Protein AF-A0A7S1V6T4-F1 (afdb_monomer)

Sequence (161 aa):
MYGASMLFMPFYEDTKQRVTEHGWRLLYGHQTGFLDIPPPWSLLQQALSSSGIEDDVLVRMVFPLLVGAGVVLTGFWGFHVMYVATGRTTLEHKILLISLNEAAMHQLRTGRRETFLTPKNPFHQGFIGNFRQILGPSLLFVVLPWPVDPLPPFIPDDKKK

Mean predicted aligned error: 10.43 Å

Foldseek 3Di:
DVVLVVLVVLLVVVLVVCCVVPNDDQADDCRPGSLSAHDVVVVVVCVVVPVDDPVSNVSSVVNVVVVVVVVVVVVVVVVVLVCLQQQHDPVRVVVLVVVVVVLVVVCVVPVDDDPDDRPRDLRPPHRVVSCCQPQPPDVVCVVDVDDDDGDPRDDRPVPPD

Secondary structure (DSSP, 8-state):
-HHHHHHHHHHHHHHHHHHHHH-S-SS-TTSSGGG-PPPHHHHHHHHHTTS---HHHHHHHHHHHHHHHHHHHHHHHHHHHHHHHHT--HHHHHHHHHHHHHHHHHHHHH-------PPP-TT---HHHHHHHHH-S-THHHHS----PPPPPP--GGG--

pLDDT: mean 81.41, std 8.69, range [43.59, 94.06]

Solvent-accessible surface area (backbone atoms only — not comparable to full-atom values): 9589 Å² total; per-residue (Å²): 98,70,72,35,63,68,43,42,59,64,48,49,51,54,51,51,50,47,38,71,75,71,43,93,61,78,56,47,95,57,64,50,24,92,51,44,51,73,62,71,68,59,54,51,48,34,56,72,67,73,73,54,73,59,67,70,59,50,44,49,55,50,37,60,52,43,46,52,52,38,51,53,51,50,51,55,49,52,54,49,54,51,27,38,45,56,38,44,53,75,65,59,51,50,52,49,52,50,55,52,50,53,51,52,52,49,29,71,73,68,74,47,88,72,85,77,76,75,80,76,65,68,64,48,62,49,52,70,48,26,44,36,64,74,45,42,97,44,76,64,53,67,78,40,94,62,95,67,84,77,66,80,80,87,73,42,76,92,68,77,119

Organism: NCBI:txid210454

Radius of gyration: 25.69 Å; Cα contacts (8 Å, |Δi|>4): 107; chains: 1; bounding box: 55×45×68 Å

Structure (mmCIF, N/CA/C/O backbone):
data_AF-A0A7S1V6T4-F1
#
_entry.id   AF-A0A7S1V6T4-F1
#
loop_
_atom_site.group_PDB
_atom_site.id
_atom_site.type_symbol
_atom_site.label_atom_id
_atom_site.label_alt_id
_atom_site.label_comp_id
_atom_site.label_asym_id
_atom_site.label_entity_id
_atom_site.label_seq_id
_atom_site.pdbx_PDB_ins_code
_atom_site.Cartn_x
_atom_site.Cartn_y
_atom_site.Cartn_z
_atom_site.occupancy
_atom_site.B_iso_or_equiv
_atom_site.auth_seq_id
_atom_site.auth_comp_id
_atom_site.auth_asym_id
_atom_site.auth_atom_id
_atom_site.pdbx_PDB_model_num
ATOM 1 N N . MET A 1 1 ? -9.525 -5.817 2.678 1.00 65.38 1 MET A N 1
ATOM 2 C CA . MET A 1 1 ? -10.540 -4.749 2.823 1.00 65.38 1 MET A CA 1
ATOM 3 C C . MET A 1 1 ? -11.901 -5.260 3.279 1.00 65.38 1 MET A C 1
ATOM 5 O O . MET A 1 1 ? -12.503 -4.572 4.082 1.00 65.38 1 MET A O 1
ATOM 9 N N . TYR A 1 2 ? -12.359 -6.451 2.863 1.00 76.00 2 TYR A N 1
ATOM 10 C CA . TYR A 1 2 ? -13.669 -7.002 3.260 1.00 76.00 2 TYR A CA 1
ATOM 11 C C . TYR A 1 2 ? -13.986 -6.895 4.768 1.00 76.00 2 TYR A C 1
ATOM 13 O O . TYR A 1 2 ? -15.044 -6.396 5.133 1.00 76.00 2 TYR A O 1
ATOM 21 N N . GLY A 1 3 ? -13.039 -7.251 5.646 1.00 74.75 3 GLY A N 1
ATOM 22 C CA . GLY A 1 3 ? -13.215 -7.102 7.099 1.00 74.75 3 GLY A CA 1
ATOM 23 C C . GLY A 1 3 ? -13.411 -5.653 7.570 1.00 74.75 3 GLY A C 1
ATOM 24 O O . GLY A 1 3 ? -14.272 -5.398 8.401 1.00 74.75 3 GLY A O 1
ATOM 25 N N . ALA A 1 4 ? -12.680 -4.689 6.999 1.00 79.69 4 ALA A N 1
ATOM 26 C CA . ALA A 1 4 ? -12.874 -3.270 7.309 1.00 79.69 4 ALA A CA 1
ATOM 27 C C . ALA A 1 4 ? -14.232 -2.766 6.793 1.00 79.69 4 ALA A C 1
ATOM 29 O O . ALA A 1 4 ? -14.908 -2.011 7.480 1.00 79.69 4 ALA A O 1
ATOM 30 N N . SER A 1 5 ? -14.662 -3.221 5.612 1.00 83.50 5 SER A N 1
ATOM 31 C CA . SER A 1 5 ? -15.970 -2.876 5.046 1.00 83.50 5 SER A CA 1
ATOM 32 C C . SER A 1 5 ? -17.131 -3.384 5.905 1.00 83.50 5 SER A C 1
ATOM 34 O O . SER A 1 5 ? -18.109 -2.664 6.068 1.00 83.50 5 SER A O 1
ATOM 36 N N . MET A 1 6 ? -17.016 -4.581 6.494 1.00 85.50 6 MET A N 1
ATOM 37 C CA . MET A 1 6 ? -18.034 -5.111 7.413 1.00 85.50 6 MET A CA 1
ATOM 38 C C . MET A 1 6 ? -18.112 -4.323 8.726 1.00 85.50 6 MET A C 1
ATOM 40 O O . MET A 1 6 ? -19.202 -4.099 9.239 1.00 85.50 6 MET A O 1
ATOM 44 N N . LEU A 1 7 ? -16.971 -3.871 9.251 1.00 86.50 7 LEU A N 1
ATOM 45 C CA . LEU A 1 7 ? -16.909 -3.124 10.512 1.00 86.50 7 LEU A CA 1
ATOM 46 C C . LEU A 1 7 ? -17.136 -1.612 10.348 1.00 86.50 7 LEU A C 1
ATOM 48 O O . LEU A 1 7 ? -17.199 -0.895 11.342 1.00 86.50 7 LEU A O 1
ATOM 52 N N . PHE A 1 8 ? -17.277 -1.117 9.115 1.00 87.56 8 PHE A N 1
ATOM 53 C CA . PHE A 1 8 ? -17.463 0.309 8.854 1.00 87.56 8 PHE A CA 1
ATOM 54 C C . PHE A 1 8 ? -18.772 0.845 9.437 1.00 87.56 8 PHE A C 1
ATOM 56 O O . PHE A 1 8 ? -18.751 1.869 10.110 1.00 87.56 8 PHE A O 1
ATOM 63 N N . MET A 1 9 ? -19.894 0.159 9.195 1.00 89.44 9 MET A N 1
ATOM 64 C CA . MET A 1 9 ? -21.200 0.588 9.708 1.00 89.44 9 MET A CA 1
ATOM 65 C C . MET A 1 9 ? -21.247 0.660 11.240 1.00 89.44 9 MET A C 1
ATOM 67 O O . MET A 1 9 ? -21.558 1.741 11.735 1.00 89.44 9 MET A O 1
ATOM 71 N N . PRO A 1 10 ? -20.878 -0.393 12.001 1.00 88.00 10 PRO A N 1
ATOM 72 C CA . PRO A 1 10 ? -20.902 -0.313 13.462 1.00 88.00 10 PRO A CA 1
ATOM 73 C C . PRO A 1 10 ? -19.941 0.756 14.001 1.00 88.00 10 PRO A C 1
ATOM 75 O O . PRO A 1 10 ? -20.299 1.506 14.901 1.00 88.00 10 PRO A O 1
ATOM 78 N N . PHE A 1 11 ? -18.755 0.917 13.400 1.00 87.38 11 PHE A N 1
ATOM 79 C CA . PHE A 1 11 ? -17.832 1.989 13.785 1.00 87.38 11 PHE A CA 1
ATOM 80 C C . PHE A 1 11 ? -18.397 3.394 13.499 1.00 87.38 11 PHE A C 1
ATOM 82 O O . PHE A 1 11 ? -18.218 4.325 14.289 1.00 87.38 11 PHE A O 1
ATOM 89 N N . TYR A 1 12 ? -19.069 3.569 12.359 1.00 87.62 12 TYR A N 1
ATOM 90 C CA . TYR A 1 12 ? -19.667 4.842 11.965 1.00 87.62 12 TYR A CA 1
ATOM 91 C C . TYR A 1 12 ? -20.848 5.219 12.861 1.00 87.62 12 TYR A C 1
ATOM 93 O O . TYR A 1 12 ? -20.948 6.376 13.269 1.00 87.62 12 TYR A O 1
ATOM 101 N N . GLU A 1 13 ? -21.722 4.264 13.178 1.00 89.19 13 GLU A N 1
ATOM 102 C CA . GLU A 1 13 ? -22.859 4.468 14.080 1.00 89.19 13 GLU A CA 1
ATOM 103 C C . GLU A 1 13 ? -22.393 4.850 15.484 1.00 89.19 13 GLU A C 1
ATOM 105 O O . GLU A 1 13 ? -22.847 5.865 16.016 1.00 89.19 13 GLU A O 1
ATOM 110 N N . ASP A 1 14 ? -21.408 4.130 16.019 1.00 85.56 14 ASP A N 1
ATOM 111 C CA . ASP A 1 14 ? -20.790 4.436 17.306 1.00 85.56 14 ASP A CA 1
ATOM 112 C C . ASP A 1 14 ? -20.162 5.843 17.333 1.00 85.56 14 ASP A C 1
ATOM 114 O O . ASP A 1 14 ? -20.404 6.657 18.231 1.00 85.56 14 ASP A O 1
ATOM 118 N N . THR A 1 15 ? -19.412 6.187 16.282 1.00 83.81 15 THR A N 1
ATOM 119 C CA . THR A 1 15 ? -18.833 7.528 16.140 1.00 83.81 15 THR A CA 1
ATOM 120 C C . THR A 1 15 ? -19.937 8.583 16.090 1.00 83.81 15 THR A C 1
ATOM 122 O O . THR A 1 15 ? -19.876 9.575 16.811 1.00 83.81 15 THR A O 1
ATOM 125 N N . LYS A 1 16 ? -20.975 8.379 15.271 1.00 87.38 16 LYS A N 1
ATOM 126 C CA . LYS A 1 16 ? -22.095 9.316 15.111 1.00 87.38 16 LYS A CA 1
ATOM 127 C C . LYS A 1 16 ? -22.834 9.550 16.429 1.00 87.38 16 LYS A C 1
ATOM 129 O O . LYS A 1 16 ? -23.178 10.699 16.728 1.00 87.38 16 LYS A O 1
ATOM 134 N N . GLN A 1 17 ? -23.071 8.498 17.209 1.00 86.12 17 GLN A N 1
ATOM 135 C CA . GLN A 1 17 ? -23.714 8.603 18.516 1.00 86.12 17 GLN A CA 1
ATOM 136 C C . GLN A 1 17 ? -22.894 9.498 19.452 1.00 86.12 17 GLN A C 1
ATOM 138 O O . GLN A 1 17 ? -23.422 10.463 19.999 1.00 86.12 17 GLN A O 1
ATOM 143 N N . ARG A 1 18 ? -21.577 9.295 19.515 1.00 79.12 18 ARG A N 1
ATOM 144 C CA . ARG A 1 18 ? -20.666 10.113 20.332 1.00 79.12 18 ARG A CA 1
ATOM 145 C C . ARG A 1 18 ? -20.621 11.578 19.927 1.00 79.12 18 ARG A C 1
ATOM 147 O O . ARG A 1 18 ? -20.620 12.455 20.790 1.00 79.12 18 ARG A O 1
ATOM 154 N N . VAL A 1 19 ? -20.618 11.862 18.623 1.00 85.38 19 VAL A N 1
ATOM 155 C CA . VAL A 1 19 ? -20.718 13.247 18.132 1.00 85.38 19 VAL A CA 1
ATOM 156 C C . VAL A 1 19 ? -22.026 13.885 18.576 1.00 85.38 19 VAL A C 1
ATOM 158 O O . VAL A 1 19 ? -22.047 15.060 18.934 1.00 85.38 19 VAL A O 1
ATOM 161 N N . THR A 1 20 ? -23.112 13.115 18.557 1.00 87.94 20 THR A N 1
ATOM 162 C CA . THR A 1 20 ? -24.437 13.597 18.949 1.00 87.94 20 THR A CA 1
ATOM 163 C C . THR A 1 20 ? -24.514 13.856 20.457 1.00 87.94 20 THR A C 1
ATOM 165 O O . THR A 1 20 ? -25.082 14.861 20.871 1.00 87.94 20 THR A O 1
ATOM 168 N N . GLU A 1 21 ? -23.897 13.002 21.275 1.00 84.88 21 GLU A N 1
ATOM 169 C CA . GLU A 1 21 ? -23.940 13.082 22.742 1.00 84.88 21 GLU A CA 1
ATOM 170 C C . GLU A 1 21 ? -22.961 14.102 23.340 1.00 84.88 21 GLU A C 1
ATOM 172 O O . GLU A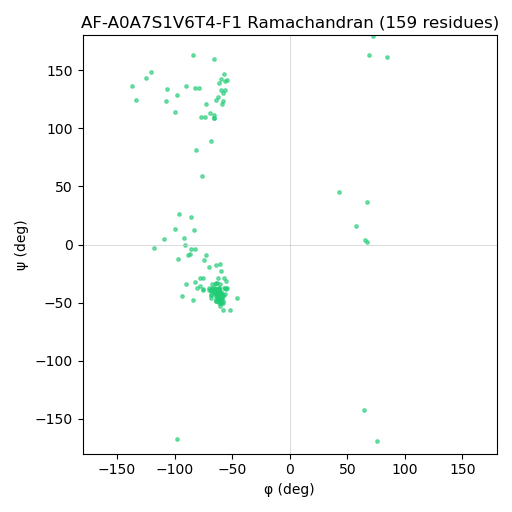 1 21 ? -23.270 14.770 24.328 1.00 84.88 21 GLU A O 1
ATOM 177 N N . HIS A 1 22 ? -21.762 14.234 22.771 1.00 82.75 22 HIS A N 1
ATOM 178 C CA . HIS A 1 22 ? -20.680 15.029 23.365 1.00 82.75 22 HIS A CA 1
ATOM 179 C C . HIS A 1 22 ? -20.226 16.212 22.501 1.00 82.75 22 HIS A C 1
ATOM 181 O O . HIS A 1 22 ? -19.385 17.011 22.940 1.00 82.75 22 HIS A O 1
ATOM 187 N N . GLY A 1 23 ? -20.800 16.355 21.304 1.00 82.50 23 GLY A N 1
ATOM 188 C CA . GLY A 1 23 ? -20.348 17.297 20.289 1.00 82.50 23 GLY A CA 1
ATOM 189 C C . GLY A 1 23 ? -19.031 16.861 19.647 1.00 82.50 23 GLY A C 1
ATOM 190 O O . GLY A 1 23 ? -18.432 15.847 20.004 1.00 82.50 23 GLY A O 1
ATOM 191 N N . TRP A 1 24 ? -18.549 17.651 18.691 1.00 81.69 24 TRP A N 1
ATOM 192 C CA . TRP A 1 24 ? -17.277 17.371 18.031 1.00 81.69 24 TRP A CA 1
ATOM 193 C C . TRP A 1 24 ? -16.105 17.690 18.965 1.00 81.69 24 TRP A C 1
ATOM 195 O O . TRP A 1 24 ? -15.838 18.856 19.261 1.00 81.69 24 TRP A O 1
ATOM 205 N N . ARG A 1 25 ? -15.409 16.654 19.448 1.00 79.19 25 ARG A N 1
ATOM 206 C CA . ARG A 1 25 ? -14.226 16.786 20.312 1.00 79.19 25 ARG A CA 1
ATOM 207 C C . ARG A 1 25 ? -13.036 16.040 19.725 1.00 79.19 25 ARG A C 1
ATOM 209 O O . ARG A 1 25 ? -13.184 14.960 19.164 1.00 79.19 25 ARG A O 1
ATOM 216 N N . LEU A 1 26 ? -11.844 16.617 19.885 1.00 73.12 26 LEU A N 1
ATOM 217 C CA . LEU A 1 26 ? -10.593 15.980 19.462 1.00 73.12 26 LEU A CA 1
ATOM 218 C C . LEU A 1 26 ? -10.173 14.851 20.418 1.00 73.12 26 LEU A C 1
ATOM 220 O O . LEU A 1 26 ? -9.509 13.910 20.002 1.00 73.12 26 LEU A O 1
ATOM 224 N N . LEU A 1 27 ? -10.555 14.964 21.694 1.00 78.31 27 LEU A N 1
ATOM 225 C CA . LEU A 1 27 ? -10.271 14.017 22.770 1.00 78.31 27 LEU A CA 1
ATOM 226 C C . LEU A 1 27 ? -11.565 13.773 23.557 1.00 78.31 27 LEU A C 1
ATOM 228 O O . LEU A 1 27 ? -12.187 14.727 24.033 1.00 78.31 27 LEU A O 1
ATOM 232 N N . TYR A 1 28 ? -11.964 12.507 23.668 1.00 75.38 28 TYR A N 1
ATOM 233 C CA . TYR A 1 28 ? -13.110 12.063 24.470 1.00 75.38 28 TYR A CA 1
ATOM 234 C C . TYR A 1 28 ? -12.641 11.547 25.849 1.00 75.38 28 TYR A C 1
ATOM 236 O O . TYR A 1 28 ? -11.517 11.846 26.264 1.00 75.38 28 TYR A O 1
ATOM 244 N N . GLY A 1 29 ? -13.510 10.866 26.603 1.00 73.88 29 GLY A N 1
ATOM 245 C CA . GLY A 1 29 ? -13.336 10.579 28.036 1.00 73.88 29 GLY A CA 1
ATOM 246 C C . GLY A 1 29 ? -12.023 9.883 28.419 1.00 73.88 29 GLY A C 1
ATOM 247 O O . GLY A 1 29 ? -11.412 10.240 29.422 1.00 73.88 29 GLY A O 1
ATOM 248 N N . HIS A 1 30 ? -11.542 8.960 27.592 1.00 76.19 30 HIS A N 1
ATOM 249 C CA . HIS A 1 30 ? -10.311 8.193 27.787 1.00 76.19 30 HIS A CA 1
ATOM 250 C C . HIS A 1 30 ? -9.072 8.844 27.154 1.00 76.19 30 HIS A C 1
ATOM 252 O O . HIS A 1 30 ? -8.001 8.243 27.143 1.00 76.19 30 HIS A O 1
ATOM 258 N N . GLN A 1 31 ? -9.195 10.057 26.601 1.00 76.69 31 GLN A N 1
ATOM 259 C CA . GLN A 1 31 ? -8.105 10.816 25.967 1.00 76.69 31 GLN A CA 1
ATOM 260 C C . GLN A 1 31 ? -7.395 10.106 24.796 1.00 76.69 31 GLN A C 1
ATOM 262 O O . GLN A 1 31 ? -6.342 10.547 24.345 1.00 76.69 31 GLN A O 1
ATOM 267 N N . THR A 1 32 ? -7.983 9.053 24.230 1.00 70.88 32 THR A N 1
ATOM 268 C CA . THR A 1 32 ? -7.453 8.319 23.063 1.00 70.88 32 THR A CA 1
ATOM 269 C C . THR A 1 32 ? -8.071 8.798 21.742 1.00 70.88 32 THR A C 1
ATOM 271 O O . THR A 1 32 ? -8.133 8.074 20.747 1.00 70.88 32 THR A O 1
ATOM 274 N N . GLY A 1 33 ? -8.525 10.054 21.716 1.00 75.12 33 GLY A N 1
ATOM 275 C CA . GLY A 1 33 ? -9.140 10.678 20.546 1.00 75.12 33 GLY A CA 1
ATOM 276 C C . GLY A 1 33 ? -10.458 10.021 20.148 1.00 75.12 33 GLY A C 1
ATOM 277 O O . GLY A 1 33 ? -11.228 9.609 21.009 1.00 75.12 33 GLY A O 1
ATOM 278 N N . PHE A 1 34 ? -10.706 9.913 18.840 1.00 70.06 34 PHE A N 1
ATOM 279 C CA . PHE A 1 34 ? -11.916 9.298 18.272 1.00 70.06 34 PHE A CA 1
ATOM 280 C C . PHE A 1 34 ? -12.129 7.835 18.656 1.00 70.06 34 PHE A C 1
ATOM 282 O O . PHE A 1 34 ? -13.253 7.345 18.596 1.00 70.06 34 PHE A O 1
ATOM 289 N N . LEU A 1 35 ? -11.059 7.137 19.035 1.00 74.88 35 LEU A N 1
ATOM 290 C CA . LEU A 1 35 ? -11.143 5.734 19.406 1.00 74.88 35 LEU A CA 1
ATOM 291 C C . LEU A 1 35 ? -11.702 5.577 20.823 1.00 74.88 35 LEU A C 1
ATOM 293 O O . LEU A 1 35 ? -12.474 4.655 21.057 1.00 74.88 35 LEU A O 1
ATOM 297 N N . ASP A 1 36 ? -11.369 6.498 21.737 1.00 79.62 36 ASP A N 1
ATOM 298 C CA . ASP A 1 36 ? -11.837 6.519 23.132 1.00 79.62 36 ASP A CA 1
ATOM 299 C C . ASP A 1 36 ? -11.819 5.118 23.785 1.00 79.62 36 ASP A C 1
ATOM 301 O O . ASP A 1 36 ? -12.794 4.651 24.373 1.00 79.62 36 ASP A O 1
ATOM 305 N N . ILE A 1 37 ? -10.708 4.413 23.569 1.00 80.62 37 ILE A N 1
ATOM 306 C CA . ILE A 1 37 ? -10.429 3.064 24.058 1.00 80.62 37 ILE A CA 1
ATOM 307 C C . ILE A 1 37 ? -10.010 3.169 25.533 1.00 80.62 37 ILE A C 1
ATOM 309 O O . ILE A 1 37 ? -9.163 4.017 25.852 1.00 80.62 37 ILE A O 1
ATOM 313 N N . PRO A 1 38 ? -10.549 2.313 26.421 1.00 81.00 38 PRO A N 1
ATOM 314 C CA . PRO A 1 38 ? -10.149 2.266 27.821 1.00 81.00 38 PRO A CA 1
ATOM 315 C C . PRO A 1 38 ? -8.688 1.799 27.975 1.00 81.00 38 PRO A C 1
ATOM 317 O O . PRO A 1 38 ? -8.116 1.179 27.074 1.00 81.00 38 PRO A O 1
ATOM 320 N N . PRO A 1 39 ? -8.036 2.085 29.115 1.00 83.12 39 PRO A N 1
ATOM 321 C CA . PRO A 1 39 ? -6.628 1.756 29.306 1.00 83.12 39 PRO A CA 1
ATOM 322 C C . PRO A 1 39 ? -6.373 0.240 29.176 1.00 83.12 39 PRO A C 1
ATOM 324 O O . PRO A 1 39 ? -7.162 -0.552 29.700 1.00 83.12 39 PRO A O 1
ATOM 327 N N . PRO A 1 40 ? -5.246 -0.196 28.574 1.00 82.19 40 PRO A N 1
ATOM 328 C CA . PRO A 1 40 ? -4.991 -1.609 28.260 1.00 82.19 40 PRO A CA 1
ATOM 329 C C . PRO A 1 40 ? -5.093 -2.561 29.458 1.00 82.19 40 PRO A C 1
ATOM 331 O O . PRO A 1 40 ? -5.493 -3.712 29.311 1.00 82.19 40 PRO A O 1
ATOM 334 N N . TRP A 1 41 ? -4.761 -2.080 30.659 1.00 83.69 41 TRP A N 1
ATOM 335 C CA . TRP A 1 41 ? -4.838 -2.879 31.883 1.00 83.69 41 TRP A CA 1
ATOM 336 C C . TRP A 1 41 ? -6.280 -3.235 32.273 1.00 83.69 41 TRP A C 1
ATOM 338 O O . TRP A 1 41 ? -6.527 -4.332 32.762 1.00 83.69 41 TRP A O 1
ATOM 348 N N . SER A 1 42 ? -7.238 -2.339 32.009 1.00 81.50 42 SER A N 1
ATOM 349 C CA . SER A 1 42 ? -8.663 -2.593 32.261 1.00 81.50 42 SER A CA 1
ATOM 350 C C . SER A 1 42 ? -9.235 -3.636 31.299 1.00 81.50 42 SER A C 1
ATOM 352 O O . SER A 1 42 ? -9.971 -4.521 31.725 1.00 81.50 42 SER A O 1
ATOM 354 N N . LEU A 1 43 ? -8.800 -3.614 30.034 1.00 81.50 43 LEU A N 1
ATOM 355 C CA . LEU A 1 43 ? -9.143 -4.635 29.040 1.00 81.50 43 LEU A CA 1
ATOM 356 C C . LEU A 1 43 ? -8.577 -6.003 29.415 1.00 81.50 43 LEU A C 1
ATOM 358 O O . LEU A 1 43 ? -9.264 -7.0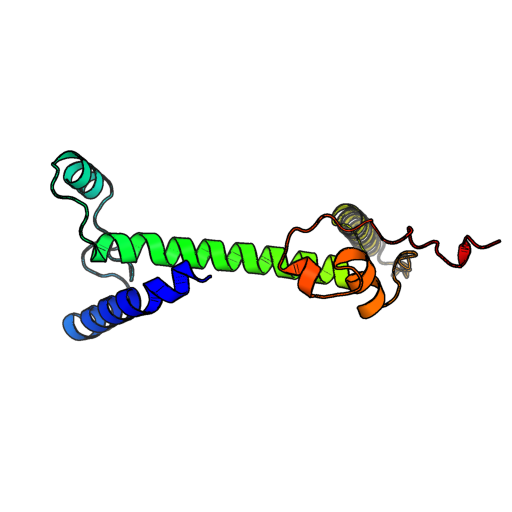13 29.294 1.00 81.50 43 LEU A O 1
ATOM 362 N N . LEU A 1 44 ? -7.337 -6.039 29.910 1.00 80.81 44 LEU A N 1
ATOM 363 C CA . LEU A 1 44 ? -6.714 -7.272 30.383 1.00 80.81 44 LEU A CA 1
ATOM 364 C C . LEU A 1 44 ? -7.475 -7.855 31.580 1.00 80.81 44 LEU A C 1
ATOM 366 O O . LEU A 1 44 ? -7.711 -9.059 31.629 1.00 80.81 44 LEU A O 1
ATOM 370 N N . GLN A 1 45 ? -7.897 -7.006 32.520 1.00 81.31 45 GLN A N 1
ATOM 371 C CA . GLN A 1 45 ? -8.712 -7.428 33.658 1.00 81.31 45 GLN A CA 1
ATOM 372 C C . GLN A 1 45 ? -10.083 -7.956 33.219 1.00 81.31 45 GLN A C 1
ATOM 374 O O . GLN A 1 45 ? -10.470 -9.016 33.695 1.00 81.31 45 GLN A O 1
ATOM 379 N N . GLN A 1 46 ? -10.765 -7.292 32.278 1.00 80.25 46 GLN A N 1
ATOM 380 C CA . GLN A 1 46 ? -12.051 -7.745 31.720 1.00 80.25 46 GLN A CA 1
ATOM 381 C C . GLN A 1 46 ? -11.938 -9.074 30.960 1.00 80.25 46 GLN A C 1
ATOM 383 O O . GLN A 1 46 ? -12.792 -9.951 31.092 1.00 80.25 46 GLN A O 1
ATOM 388 N N . ALA A 1 47 ? -10.855 -9.253 30.199 1.00 78.69 47 ALA A N 1
ATOM 389 C CA . ALA A 1 47 ? -10.571 -10.504 29.503 1.00 78.69 47 ALA A CA 1
ATOM 390 C C . ALA A 1 47 ? -10.302 -11.658 30.486 1.00 78.69 47 ALA A C 1
ATOM 392 O O . ALA A 1 47 ? -10.733 -12.785 30.250 1.00 78.69 47 ALA A O 1
ATOM 393 N N . LEU A 1 48 ? -9.622 -11.376 31.603 1.00 80.56 48 LEU A N 1
ATOM 394 C CA . LEU A 1 48 ? -9.340 -12.349 32.662 1.00 80.56 48 LEU A CA 1
ATOM 395 C C . LEU A 1 48 ? -10.551 -12.618 33.571 1.00 80.56 48 LEU A C 1
ATOM 397 O O . LEU A 1 48 ? -10.666 -13.718 34.104 1.00 80.56 48 LEU A O 1
ATOM 401 N N . SER A 1 49 ? -11.464 -11.656 33.746 1.00 78.62 49 SER A N 1
ATOM 402 C CA . SER A 1 49 ? -12.634 -11.778 34.628 1.00 78.62 49 SER A CA 1
ATOM 403 C C . SER A 1 49 ? -13.828 -12.501 33.996 1.00 78.62 49 SER A C 1
ATOM 405 O O . SER A 1 49 ? -14.906 -12.529 34.583 1.00 78.62 49 SER A O 1
ATOM 407 N N . SER A 1 50 ? -13.645 -13.160 32.849 1.00 61.38 50 SER A N 1
ATOM 408 C CA . SER A 1 50 ? -14.665 -13.961 32.140 1.00 61.38 50 SER A CA 1
ATOM 409 C C . SER A 1 50 ? -15.841 -13.170 31.551 1.00 61.38 50 SER A C 1
ATOM 411 O O . SER A 1 50 ? -16.739 -13.781 30.977 1.00 61.38 50 SER A O 1
ATOM 413 N N . SER A 1 51 ? -15.860 -11.837 31.663 1.00 63.44 51 SER A N 1
ATOM 414 C CA . SER A 1 51 ? -16.989 -11.010 31.209 1.00 63.44 51 SER A CA 1
ATOM 415 C C . SER A 1 51 ? -16.974 -10.706 29.709 1.00 63.44 51 SER A C 1
ATOM 417 O O . SER A 1 51 ? -17.921 -10.112 29.207 1.00 63.44 51 SER A O 1
ATOM 419 N N . GLY A 1 52 ? -15.938 -11.130 28.978 1.00 71.56 52 GLY A N 1
ATOM 420 C CA . GLY A 1 52 ? -15.752 -10.733 27.584 1.00 71.56 52 GLY A CA 1
ATOM 421 C C . GLY A 1 52 ? -15.410 -9.244 27.465 1.00 71.56 52 GLY A C 1
ATOM 422 O O . GLY A 1 52 ? -15.552 -8.471 28.412 1.00 71.56 52 GLY A O 1
ATOM 423 N N . ILE A 1 53 ? -14.883 -8.854 26.309 1.00 78.94 53 ILE A N 1
ATOM 424 C CA . ILE A 1 53 ? -14.659 -7.444 25.975 1.00 78.94 53 ILE A CA 1
ATOM 425 C C . ILE A 1 53 ? -15.929 -6.951 25.285 1.00 78.94 53 ILE A C 1
ATOM 427 O O . ILE A 1 53 ? -16.459 -7.659 24.433 1.00 78.94 53 ILE A O 1
ATOM 431 N N . GLU A 1 54 ? -16.405 -5.760 25.645 1.00 82.19 54 GLU A N 1
ATOM 432 C CA . GLU A 1 54 ? -17.556 -5.135 24.989 1.00 82.19 54 GLU A CA 1
ATOM 433 C C . GLU A 1 54 ? -17.314 -4.994 23.477 1.00 82.19 54 GLU A C 1
ATOM 435 O O . GLU A 1 54 ? -16.258 -4.514 23.045 1.00 82.19 54 GLU A O 1
ATOM 440 N N . ASP A 1 55 ? -18.303 -5.392 22.672 1.00 81.38 55 ASP A N 1
ATOM 441 C CA . ASP A 1 55 ? -18.201 -5.420 21.207 1.00 81.38 55 ASP A CA 1
ATOM 442 C C . ASP A 1 55 ? -17.838 -4.043 20.626 1.00 81.38 55 ASP A C 1
ATOM 444 O O . ASP A 1 55 ? -17.010 -3.950 19.717 1.00 81.38 55 ASP A O 1
ATOM 448 N N . ASP A 1 56 ? -18.360 -2.958 21.203 1.00 81.31 56 ASP A N 1
ATOM 449 C CA . ASP A 1 56 ? -18.058 -1.586 20.775 1.00 81.31 56 ASP A CA 1
ATOM 450 C C . ASP A 1 56 ? -16.575 -1.242 20.954 1.00 81.31 56 ASP A C 1
ATOM 452 O O . ASP A 1 56 ? -15.944 -0.627 20.088 1.00 81.31 56 ASP A O 1
ATOM 456 N N . VAL A 1 57 ? -15.975 -1.680 22.064 1.00 82.94 57 VAL A N 1
ATOM 457 C CA . VAL A 1 57 ? -14.548 -1.474 22.330 1.00 82.94 57 VAL A CA 1
ATOM 458 C C . VAL A 1 57 ? -13.703 -2.296 21.362 1.00 82.94 57 VAL A C 1
ATOM 460 O O . VAL A 1 57 ? -12.708 -1.796 20.828 1.00 82.94 57 VAL A O 1
ATOM 463 N N . LEU A 1 58 ? -14.131 -3.525 21.065 1.00 84.06 58 LEU A N 1
ATOM 464 C CA . LEU A 1 58 ? -13.474 -4.377 20.081 1.00 84.06 58 LEU A CA 1
ATOM 465 C C . LEU A 1 58 ? -13.505 -3.746 18.680 1.00 84.06 58 LEU A C 1
ATOM 467 O O . LEU A 1 58 ? -12.466 -3.683 18.020 1.00 84.06 58 LEU A O 1
ATOM 471 N N . VAL A 1 59 ? -14.652 -3.224 18.234 1.00 85.50 59 VAL A N 1
ATOM 472 C CA . VAL A 1 59 ? -14.793 -2.554 16.929 1.00 85.50 59 VAL A CA 1
ATOM 473 C C . VAL A 1 59 ? -13.879 -1.331 16.842 1.00 85.50 59 VAL A C 1
ATOM 475 O O . VAL A 1 59 ? -13.150 -1.187 15.856 1.00 85.50 59 VAL A O 1
ATOM 478 N N . ARG A 1 60 ? -13.831 -0.495 17.888 1.00 84.31 60 ARG A N 1
ATOM 479 C CA . ARG A 1 60 ? -12.952 0.689 17.956 1.00 84.31 60 ARG A CA 1
ATOM 480 C C . ARG A 1 60 ? -11.465 0.339 17.902 1.00 84.31 60 ARG A C 1
ATOM 482 O O . ARG A 1 60 ? -10.678 1.144 17.416 1.00 84.31 60 ARG A O 1
ATOM 489 N N . MET A 1 61 ? -11.063 -0.844 18.366 1.00 84.12 61 MET A N 1
ATOM 490 C CA . MET A 1 61 ? -9.676 -1.312 18.270 1.00 84.12 61 MET A CA 1
ATOM 491 C C . MET A 1 61 ? -9.363 -1.962 16.918 1.00 84.12 61 MET A C 1
ATOM 493 O O . MET A 1 61 ? -8.345 -1.662 16.291 1.00 84.12 61 MET A O 1
ATOM 497 N N . VAL A 1 62 ? -10.227 -2.868 16.460 1.00 88.38 62 VAL A N 1
ATOM 498 C CA . VAL A 1 62 ? -9.977 -3.712 15.285 1.00 88.38 62 VAL A CA 1
ATOM 499 C C . VAL A 1 62 ? -10.141 -2.927 13.986 1.00 88.38 62 VAL A C 1
ATOM 501 O O . VAL A 1 62 ? -9.339 -3.096 13.067 1.00 88.38 62 VAL A O 1
ATOM 504 N N . PHE A 1 63 ? -11.135 -2.042 13.896 1.00 86.88 63 PHE A N 1
ATOM 505 C CA . PHE A 1 63 ? -11.392 -1.264 12.685 1.00 86.88 63 PHE A CA 1
ATOM 506 C C . PHE A 1 63 ? -10.189 -0.413 12.229 1.00 86.88 63 PHE A C 1
ATOM 508 O O . PHE A 1 63 ? -9.736 -0.617 11.099 1.00 86.88 63 PHE A O 1
ATOM 515 N N . PRO A 1 64 ? -9.604 0.486 13.051 1.00 86.69 64 PRO A N 1
ATOM 516 C CA . PRO A 1 64 ? -8.464 1.298 12.618 1.00 86.69 64 PRO A CA 1
ATOM 517 C C . PRO A 1 64 ? -7.238 0.445 12.277 1.00 86.69 64 PRO A C 1
ATOM 519 O O . PRO A 1 64 ? -6.508 0.779 11.342 1.00 86.69 64 PRO A O 1
ATOM 522 N N . LEU A 1 65 ? -7.033 -0.682 12.967 1.00 89.31 65 LEU A N 1
ATOM 523 C CA . LEU A 1 65 ? -5.965 -1.628 12.645 1.00 89.31 65 LEU A CA 1
ATOM 524 C C . LEU A 1 65 ? -6.170 -2.250 11.255 1.00 89.31 65 LEU A C 1
ATOM 526 O O . LEU A 1 65 ? -5.238 -2.283 10.451 1.00 89.31 65 LEU A O 1
ATOM 530 N N . LEU A 1 66 ? -7.388 -2.704 10.944 1.00 89.44 66 LEU A N 1
ATOM 531 C CA . LEU A 1 66 ? -7.727 -3.262 9.633 1.00 89.44 66 LEU A CA 1
ATOM 532 C C . LEU A 1 66 ? -7.635 -2.217 8.518 1.00 89.44 66 LEU A C 1
ATOM 534 O O . LEU A 1 66 ? -7.179 -2.546 7.422 1.00 89.44 66 LEU A O 1
ATOM 538 N N . VAL A 1 67 ? -8.036 -0.971 8.784 1.00 88.62 67 VAL A N 1
ATOM 539 C CA . VAL A 1 67 ? -7.866 0.141 7.840 1.00 88.62 67 VAL A CA 1
ATOM 540 C C . VAL A 1 67 ? -6.381 0.406 7.604 1.00 88.62 67 VAL A C 1
ATOM 542 O O . VAL A 1 67 ? -5.957 0.449 6.452 1.00 88.62 67 VAL A O 1
ATOM 545 N N . GLY A 1 68 ? -5.574 0.506 8.664 1.00 90.12 68 GLY A N 1
ATOM 546 C CA . GLY A 1 68 ? -4.128 0.710 8.563 1.00 90.12 68 GLY A CA 1
ATOM 547 C C . GLY A 1 68 ? -3.436 -0.399 7.769 1.00 90.12 68 GLY A C 1
ATOM 548 O O . GLY A 1 68 ? -2.709 -0.122 6.813 1.00 90.12 68 GLY A O 1
ATOM 549 N N . ALA A 1 69 ? -3.732 -1.661 8.088 1.00 91.94 69 ALA A N 1
ATOM 550 C CA . ALA A 1 69 ? -3.246 -2.810 7.327 1.00 91.94 69 ALA A CA 1
ATOM 551 C C . ALA A 1 69 ? -3.705 -2.754 5.861 1.00 91.94 69 ALA A C 1
ATOM 553 O O . ALA A 1 69 ? -2.916 -3.001 4.949 1.00 91.94 69 ALA A O 1
ATOM 554 N N . GLY A 1 70 ? -4.963 -2.379 5.619 1.00 90.19 70 GLY A N 1
ATOM 555 C CA . GLY A 1 70 ? -5.520 -2.190 4.284 1.00 90.19 70 GLY A CA 1
ATOM 556 C C . GLY A 1 70 ? -4.775 -1.132 3.471 1.00 90.19 70 GLY A C 1
ATOM 557 O O . GLY A 1 70 ? -4.452 -1.380 2.311 1.00 90.19 70 GLY A O 1
ATOM 558 N N . VAL A 1 71 ? -4.457 0.016 4.071 1.00 91.50 71 VAL A N 1
ATOM 559 C CA . VAL A 1 71 ? -3.687 1.095 3.431 1.00 91.50 71 VAL A CA 1
ATOM 560 C C . VAL A 1 71 ? -2.284 0.619 3.067 1.00 91.50 71 VAL A C 1
ATOM 562 O O . VAL A 1 71 ? -1.865 0.784 1.922 1.00 91.50 71 VAL A O 1
ATOM 565 N N . VAL A 1 72 ? -1.580 -0.029 4.001 1.00 93.69 72 VAL A N 1
ATOM 566 C CA . VAL A 1 72 ? -0.230 -0.561 3.758 1.00 93.69 72 VAL A CA 1
ATOM 567 C C . VAL A 1 72 ? -0.251 -1.584 2.622 1.00 93.69 72 VAL A C 1
ATOM 569 O O . VAL A 1 72 ? 0.505 -1.446 1.660 1.00 93.69 72 VAL A O 1
ATOM 572 N N . LEU A 1 73 ? -1.157 -2.566 2.674 1.00 92.31 73 LEU A N 1
ATOM 573 C CA . LEU A 1 73 ? -1.299 -3.584 1.629 1.00 92.31 73 LEU A CA 1
ATOM 574 C C . LEU A 1 73 ? -1.661 -2.979 0.269 1.00 92.31 73 LEU A C 1
ATOM 576 O O . LEU A 1 73 ? -1.135 -3.420 -0.750 1.00 92.31 73 LEU A O 1
ATOM 580 N N . THR A 1 74 ? -2.507 -1.948 0.243 1.00 91.00 74 THR A N 1
ATOM 581 C CA . THR A 1 74 ? -2.857 -1.230 -0.994 1.00 91.00 74 THR A CA 1
ATOM 582 C C . THR A 1 74 ? -1.641 -0.511 -1.576 1.00 91.00 74 THR A C 1
ATOM 584 O O . THR A 1 74 ? -1.415 -0.572 -2.784 1.00 91.00 74 THR A O 1
ATOM 587 N N . GLY A 1 75 ? -0.813 0.108 -0.729 1.00 94.06 75 GLY A N 1
ATOM 588 C CA . GLY A 1 75 ? 0.459 0.700 -1.143 1.00 94.06 75 GLY A CA 1
ATOM 589 C C . GLY A 1 75 ? 1.409 -0.338 -1.744 1.00 94.06 75 GLY A C 1
ATOM 590 O O . GLY A 1 75 ? 1.900 -0.156 -2.858 1.00 94.06 75 GLY A O 1
ATOM 591 N N . PHE A 1 76 ? 1.612 -1.468 -1.058 1.00 93.06 76 PHE A N 1
ATOM 592 C CA . PHE A 1 76 ? 2.419 -2.582 -1.571 1.00 93.06 76 PHE A CA 1
ATOM 593 C C . PHE A 1 76 ? 1.898 -3.114 -2.907 1.00 93.06 76 PHE A C 1
ATOM 595 O O . PHE A 1 76 ? 2.691 -3.341 -3.824 1.00 93.06 76 PHE A O 1
ATOM 602 N N . TRP A 1 77 ? 0.582 -3.288 -3.033 1.00 91.44 77 TRP A N 1
ATOM 603 C CA . TRP A 1 77 ? -0.048 -3.718 -4.276 1.00 91.44 77 TRP A CA 1
ATOM 604 C C . TRP A 1 77 ? 0.204 -2.717 -5.406 1.00 91.44 77 TRP A C 1
ATOM 606 O O . TRP A 1 77 ? 0.640 -3.123 -6.480 1.00 91.44 77 TRP A O 1
ATOM 616 N N . GLY A 1 78 ? 0.043 -1.414 -5.154 1.00 93.56 78 GLY A N 1
ATOM 617 C CA . GLY A 1 78 ? 0.325 -0.362 -6.134 1.00 93.56 78 GLY A CA 1
ATOM 618 C C . GLY A 1 78 ? 1.771 -0.385 -6.642 1.00 93.56 78 GLY A C 1
ATOM 619 O O . GLY A 1 78 ? 2.003 -0.320 -7.851 1.00 93.56 78 GLY A O 1
ATOM 620 N N . PHE A 1 79 ? 2.748 -0.568 -5.747 1.00 92.38 79 PHE A N 1
ATOM 621 C CA . PHE A 1 79 ? 4.149 -0.735 -6.149 1.00 92.38 79 PHE A CA 1
ATOM 622 C C . PHE A 1 79 ? 4.354 -1.961 -7.042 1.00 92.38 79 PHE A C 1
ATOM 624 O O . PHE A 1 79 ? 5.035 -1.868 -8.061 1.00 92.38 79 PHE A O 1
ATOM 631 N N . HIS A 1 80 ? 3.729 -3.094 -6.717 1.00 91.12 80 HIS A N 1
ATOM 632 C CA . HIS A 1 80 ? 3.849 -4.302 -7.534 1.00 91.12 80 HIS A CA 1
ATOM 633 C C . HIS A 1 80 ? 3.162 -4.150 -8.890 1.00 91.12 80 HIS A C 1
ATOM 635 O O . HIS A 1 80 ? 3.742 -4.534 -9.899 1.00 91.12 80 HIS A O 1
ATOM 641 N N . VAL A 1 81 ? 1.987 -3.522 -8.953 1.00 91.31 81 VAL A N 1
ATOM 642 C CA . VAL A 1 81 ? 1.317 -3.177 -10.218 1.00 91.31 81 VAL A CA 1
ATOM 643 C C . VAL A 1 81 ? 2.239 -2.335 -11.102 1.00 91.31 81 VAL A C 1
ATOM 645 O O . VAL A 1 81 ? 2.353 -2.608 -12.295 1.00 91.31 81 VAL A O 1
ATOM 648 N N . MET A 1 82 ? 2.954 -1.363 -10.531 1.00 91.62 82 MET A N 1
ATOM 649 C CA . MET A 1 82 ? 3.944 -0.563 -11.259 1.00 91.62 82 MET A CA 1
ATOM 650 C C . MET A 1 82 ? 5.138 -1.406 -11.745 1.00 91.62 82 MET A C 1
ATOM 652 O O . MET A 1 82 ? 5.609 -1.231 -12.873 1.00 91.62 82 MET A O 1
ATOM 656 N N . TYR A 1 83 ? 5.632 -2.337 -10.928 1.00 91.25 83 TYR A N 1
ATOM 657 C CA . TYR A 1 83 ? 6.706 -3.259 -11.314 1.00 91.25 83 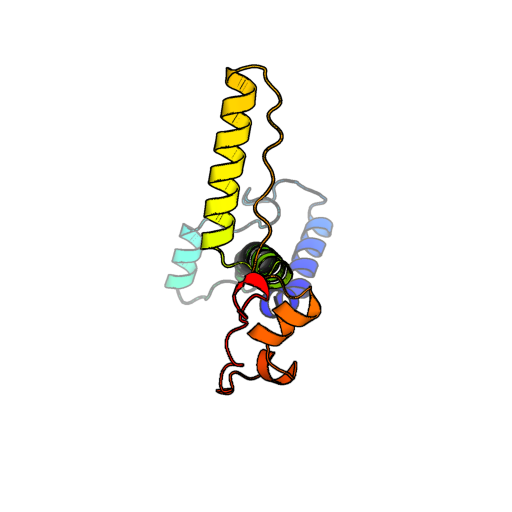TYR A CA 1
ATOM 658 C C . TYR A 1 83 ? 6.288 -4.147 -12.488 1.00 91.25 83 TYR A C 1
ATOM 660 O O . TYR A 1 83 ? 6.987 -4.193 -13.501 1.00 91.25 83 TYR A O 1
ATOM 668 N N . VAL A 1 84 ? 5.091 -4.735 -12.419 1.00 90.12 84 VAL A N 1
ATOM 669 C CA . VAL A 1 84 ? 4.500 -5.504 -13.521 1.00 90.12 84 VAL A CA 1
ATOM 670 C C . VAL A 1 84 ? 4.332 -4.630 -14.761 1.00 90.12 84 VAL A C 1
ATOM 672 O O . VAL A 1 84 ? 4.824 -4.982 -15.827 1.00 90.12 84 VAL A O 1
ATOM 675 N N . ALA A 1 85 ? 3.728 -3.447 -14.635 1.00 89.69 85 ALA A N 1
ATOM 676 C CA . ALA A 1 85 ? 3.515 -2.525 -15.751 1.00 89.69 85 ALA A CA 1
ATOM 677 C C . ALA A 1 85 ? 4.819 -2.166 -16.479 1.00 89.69 85 ALA A C 1
ATOM 679 O O . ALA A 1 85 ? 4.848 -2.069 -17.707 1.00 89.69 85 ALA A O 1
ATOM 680 N N . THR A 1 86 ? 5.911 -2.001 -15.732 1.00 88.88 86 THR A N 1
ATOM 681 C CA . THR A 1 86 ? 7.227 -1.670 -16.291 1.00 88.88 86 THR A CA 1
ATOM 682 C C . THR A 1 86 ? 8.031 -2.890 -16.732 1.00 88.88 86 THR A C 1
ATOM 684 O O . THR A 1 86 ? 9.035 -2.705 -17.422 1.00 88.88 86 THR A O 1
ATOM 687 N N . GLY A 1 87 ? 7.578 -4.111 -16.428 1.00 87.44 87 GLY A N 1
ATOM 688 C CA . GLY A 1 87 ? 8.285 -5.356 -16.729 1.00 87.44 87 GLY A CA 1
ATOM 689 C C . GLY A 1 87 ? 9.574 -5.483 -15.921 1.00 87.44 87 GLY A C 1
ATOM 690 O O . GLY A 1 87 ? 10.595 -5.888 -16.470 1.00 87.44 87 GLY A O 1
ATOM 691 N N . ARG A 1 88 ? 9.561 -5.023 -14.664 1.00 89.31 88 ARG A N 1
ATOM 692 C CA . ARG A 1 88 ? 10.723 -5.011 -13.769 1.00 89.31 88 ARG A CA 1
ATOM 693 C C . ARG A 1 88 ? 10.445 -5.816 -12.516 1.00 89.31 88 ARG A C 1
ATOM 695 O O . ARG A 1 88 ? 9.331 -5.815 -12.002 1.00 89.31 88 ARG A O 1
ATOM 702 N N . THR A 1 89 ? 11.482 -6.430 -11.973 1.00 90.31 89 THR A N 1
ATOM 703 C CA . THR A 1 89 ? 11.449 -6.978 -10.615 1.00 90.31 89 THR A CA 1
ATOM 704 C C . THR A 1 89 ? 11.761 -5.899 -9.576 1.00 90.31 89 THR A C 1
ATOM 706 O O . THR A 1 89 ? 12.342 -4.852 -9.880 1.00 90.31 89 THR A O 1
ATOM 709 N N . THR A 1 90 ? 11.435 -6.169 -8.311 1.00 90.25 90 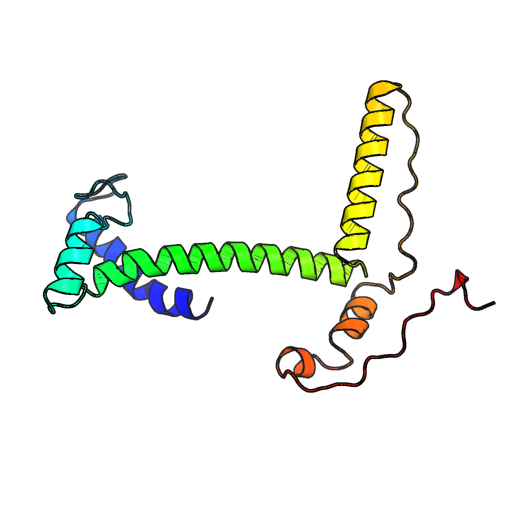THR A N 1
ATOM 710 C CA . THR A 1 90 ? 11.791 -5.291 -7.186 1.00 90.25 90 THR A CA 1
ATOM 711 C C . THR A 1 90 ? 13.303 -5.037 -7.110 1.00 90.25 90 THR A C 1
ATOM 713 O O . THR A 1 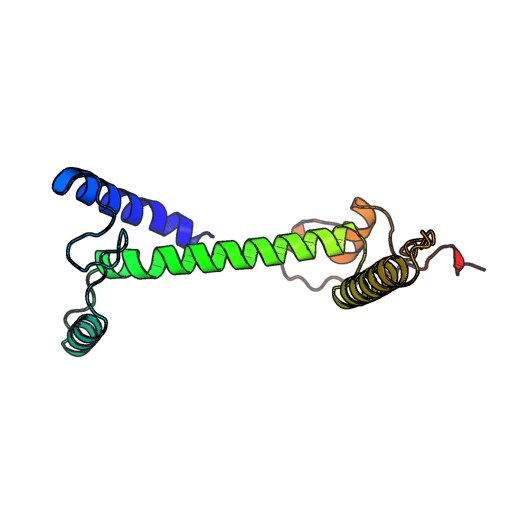90 ? 13.729 -3.920 -6.815 1.00 90.25 90 THR A O 1
ATOM 716 N N . LEU A 1 91 ? 14.127 -6.049 -7.413 1.00 89.19 91 LEU A N 1
ATOM 717 C CA . LEU A 1 91 ? 15.588 -5.924 -7.416 1.00 89.19 91 LEU A CA 1
ATOM 718 C C . LEU A 1 91 ? 16.079 -5.017 -8.547 1.00 89.19 91 LEU A C 1
ATOM 720 O O . LEU A 1 91 ? 16.875 -4.114 -8.298 1.00 89.19 91 LEU A O 1
ATOM 724 N N . GLU A 1 92 ? 15.568 -5.201 -9.763 1.00 87.75 92 GLU A N 1
ATOM 725 C CA . GLU A 1 92 ? 15.916 -4.352 -10.909 1.00 87.75 92 GLU A CA 1
ATOM 726 C C . GLU A 1 92 ? 15.516 -2.894 -10.673 1.00 87.75 92 GLU A C 1
ATOM 728 O O . GLU A 1 92 ? 16.284 -1.980 -10.971 1.00 87.75 92 GLU A O 1
ATOM 733 N N . HIS A 1 93 ? 14.337 -2.664 -10.086 1.00 88.56 93 HIS A N 1
ATOM 734 C CA . HIS A 1 93 ? 13.897 -1.320 -9.729 1.00 88.56 93 HIS A CA 1
ATOM 735 C C . HIS A 1 93 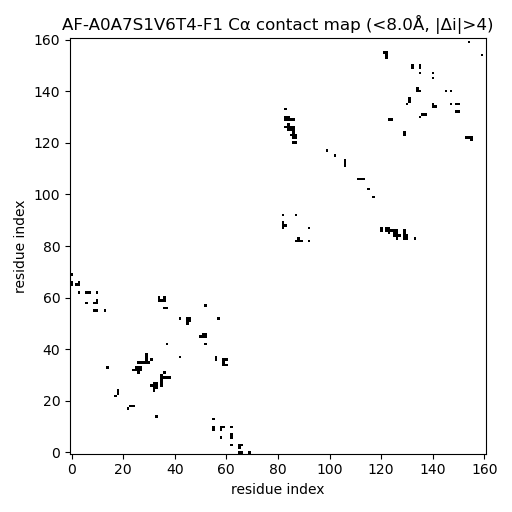? 14.808 -0.685 -8.670 1.00 88.56 93 HIS A C 1
ATOM 737 O O . HIS A 1 93 ? 15.179 0.481 -8.796 1.00 88.56 93 HIS A O 1
ATOM 743 N N . LYS A 1 94 ? 15.231 -1.452 -7.658 1.00 89.88 94 LYS A N 1
ATOM 744 C CA . LYS A 1 94 ? 16.158 -0.969 -6.627 1.00 89.88 94 LYS A CA 1
ATOM 745 C C . LYS A 1 94 ? 17.525 -0.605 -7.208 1.00 89.88 94 LYS A C 1
ATOM 747 O O . LYS A 1 94 ? 18.052 0.452 -6.875 1.00 89.88 94 LYS A O 1
ATOM 752 N N . ILE A 1 95 ? 18.082 -1.440 -8.087 1.00 88.69 95 ILE A N 1
ATOM 753 C CA . ILE A 1 95 ? 19.363 -1.166 -8.758 1.00 88.69 95 ILE A CA 1
ATOM 754 C C . ILE A 1 95 ? 19.256 0.105 -9.606 1.00 88.69 95 ILE A C 1
ATOM 756 O O . ILE A 1 95 ? 20.130 0.968 -9.534 1.00 88.69 95 ILE A O 1
ATOM 760 N N . LEU A 1 96 ? 18.153 0.267 -10.345 1.00 87.50 96 LEU A N 1
ATOM 761 C CA . LEU A 1 96 ? 17.890 1.485 -11.107 1.00 87.50 96 LEU A CA 1
ATOM 762 C C . LEU A 1 96 ? 17.871 2.718 -10.192 1.00 87.50 96 LEU A C 1
ATOM 764 O O . LEU A 1 96 ? 18.560 3.691 -10.479 1.00 87.50 96 LEU A O 1
ATOM 768 N N . LEU A 1 97 ? 17.123 2.680 -9.087 1.00 88.62 97 LEU A N 1
ATOM 769 C CA . LEU A 1 97 ? 17.042 3.801 -8.146 1.00 88.62 97 LEU A CA 1
ATOM 770 C C . LEU A 1 97 ? 18.405 4.160 -7.548 1.00 88.62 97 LEU A C 1
ATOM 772 O O . LEU A 1 97 ? 18.719 5.342 -7.440 1.00 88.62 97 LEU A O 1
ATOM 776 N N . ILE A 1 98 ? 19.222 3.161 -7.203 1.00 89.25 98 ILE A N 1
ATOM 777 C CA . ILE A 1 98 ? 20.589 3.381 -6.715 1.00 89.25 98 ILE A CA 1
ATOM 778 C C . ILE A 1 98 ? 21.416 4.090 -7.790 1.00 89.25 98 ILE A C 1
ATOM 780 O O . ILE A 1 98 ? 21.973 5.148 -7.515 1.00 89.25 98 ILE A O 1
ATOM 784 N N . SER A 1 99 ? 21.409 3.582 -9.026 1.00 86.38 99 SER A N 1
ATOM 785 C CA . SER A 1 99 ? 22.168 4.191 -10.128 1.00 86.38 99 SER A CA 1
ATOM 786 C C . SER A 1 99 ? 21.714 5.623 -10.449 1.00 86.38 99 SER A C 1
ATOM 788 O O . SER A 1 99 ? 22.539 6.493 -10.717 1.00 86.38 99 SER A O 1
ATOM 790 N N . LEU A 1 100 ? 20.407 5.900 -10.365 1.00 86.69 100 LEU A N 1
ATOM 791 C CA . LEU A 1 100 ? 19.847 7.239 -10.556 1.00 86.69 100 LEU A CA 1
ATOM 792 C C . LEU A 1 100 ? 20.240 8.189 -9.421 1.00 86.69 100 LEU A C 1
ATOM 794 O O . LEU A 1 100 ? 20.538 9.354 -9.677 1.00 86.69 100 LEU A O 1
ATOM 798 N N . ASN A 1 101 ? 20.257 7.705 -8.179 1.00 89.19 101 ASN A N 1
ATOM 799 C CA . ASN A 1 101 ? 20.667 8.503 -7.029 1.00 89.19 101 ASN A CA 1
ATOM 800 C C . ASN A 1 101 ? 22.168 8.829 -7.078 1.00 89.19 101 ASN A C 1
ATOM 802 O O . ASN A 1 101 ? 22.563 9.971 -6.863 1.00 89.19 101 ASN A O 1
ATOM 806 N N . GLU A 1 102 ? 23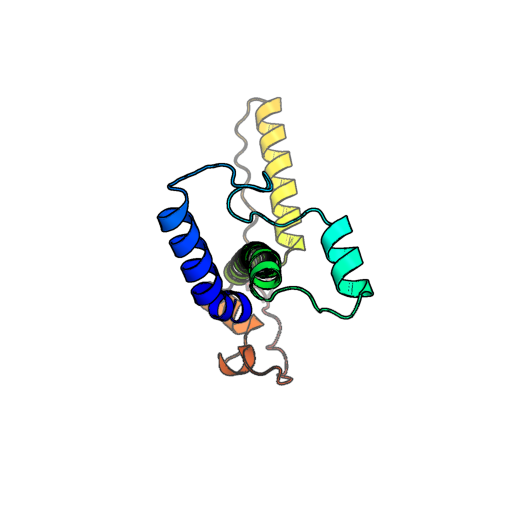.006 7.852 -7.426 1.00 86.75 102 GLU A N 1
ATOM 807 C CA . GLU A 1 102 ? 24.447 8.053 -7.620 1.00 86.75 102 GLU A CA 1
ATOM 808 C C . GLU A 1 102 ? 24.729 9.074 -8.729 1.00 86.75 102 GLU A C 1
ATOM 810 O O . GLU A 1 102 ? 25.523 9.998 -8.536 1.00 86.75 102 GLU A O 1
ATOM 815 N N . ALA A 1 103 ? 24.017 8.971 -9.853 1.00 83.31 103 ALA A N 1
ATOM 816 C CA . ALA A 1 103 ? 24.082 9.940 -10.941 1.00 83.31 103 ALA A CA 1
ATOM 817 C C . ALA A 1 103 ? 23.678 11.354 -10.491 1.00 83.31 103 ALA A C 1
ATOM 819 O O . ALA A 1 103 ? 24.391 12.321 -10.768 1.00 83.31 103 ALA A O 1
ATOM 820 N N . ALA A 1 104 ? 22.564 11.486 -9.764 1.00 84.94 104 ALA A N 1
ATOM 821 C CA . ALA A 1 104 ? 22.100 12.770 -9.239 1.00 84.94 104 ALA A CA 1
ATOM 822 C C . ALA A 1 104 ? 23.122 13.392 -8.271 1.00 84.94 104 ALA A C 1
ATOM 824 O O . ALA A 1 104 ? 23.434 14.581 -8.369 1.00 84.94 104 ALA A O 1
ATOM 825 N N . MET A 1 105 ? 23.714 12.585 -7.388 1.00 85.75 105 MET A N 1
ATOM 826 C CA . MET A 1 105 ? 24.767 13.027 -6.471 1.00 85.75 105 MET A CA 1
ATOM 827 C C . MET A 1 105 ? 26.041 13.456 -7.210 1.00 85.75 105 MET A C 1
ATOM 829 O O . MET A 1 105 ? 26.662 14.455 -6.839 1.00 85.75 105 MET A O 1
ATOM 833 N N . HIS A 1 106 ? 26.422 12.753 -8.280 1.00 83.00 106 HIS A N 1
ATOM 834 C CA . HIS A 1 106 ? 27.567 13.132 -9.109 1.00 83.00 106 HIS A CA 1
ATOM 835 C C . HIS A 1 106 ? 27.344 14.473 -9.826 1.00 83.00 106 HIS A C 1
ATOM 837 O O . HIS A 1 106 ? 28.245 15.317 -9.854 1.00 83.00 106 HIS A O 1
ATOM 843 N N . GLN A 1 107 ? 26.134 14.714 -10.341 1.00 84.69 107 GLN A N 1
ATOM 844 C CA . GLN A 1 107 ? 25.763 15.995 -10.952 1.00 84.69 107 GLN A CA 1
ATOM 845 C C . GLN A 1 107 ? 25.830 17.148 -9.944 1.00 84.69 107 GLN A C 1
ATOM 847 O O . GLN A 1 107 ? 26.402 18.194 -10.250 1.00 84.69 107 GLN A O 1
ATOM 852 N N . LEU A 1 108 ? 25.305 16.952 -8.728 1.00 84.62 108 LEU A N 1
ATOM 853 C CA . LEU A 1 108 ? 25.382 17.954 -7.660 1.00 84.62 108 LEU A CA 1
ATOM 854 C C . LEU A 1 108 ? 26.832 18.272 -7.273 1.00 84.62 108 LEU A C 1
ATOM 856 O O . LEU A 1 108 ? 27.163 19.427 -7.017 1.00 84.62 1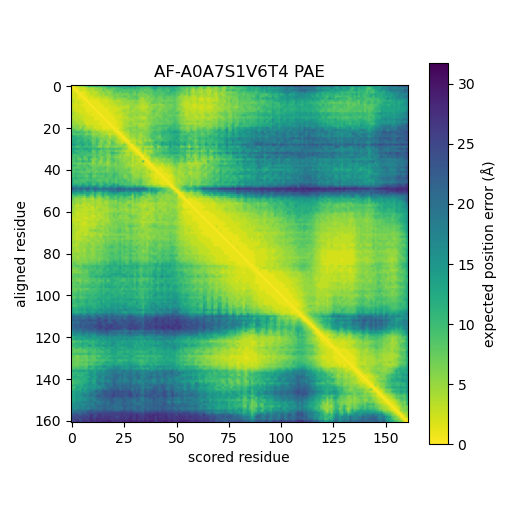08 LEU A O 1
ATOM 860 N N . ARG A 1 109 ? 27.710 17.262 -7.260 1.00 84.94 109 ARG A N 1
ATOM 861 C CA . ARG A 1 109 ? 29.120 17.423 -6.882 1.00 84.94 109 ARG A CA 1
ATOM 862 C C . ARG A 1 109 ? 29.966 18.103 -7.959 1.00 84.94 109 ARG A C 1
ATOM 864 O O . ARG A 1 109 ? 30.875 18.856 -7.628 1.00 84.94 109 ARG A O 1
ATOM 871 N N . THR A 1 110 ? 29.715 17.806 -9.230 1.00 84.19 110 THR A N 1
ATOM 872 C CA . THR A 1 110 ? 30.543 18.292 -10.349 1.00 84.19 110 THR A CA 1
ATOM 873 C C . THR A 1 110 ? 29.976 19.533 -11.036 1.00 84.19 110 THR A C 1
ATOM 875 O O . THR A 1 110 ? 30.672 20.153 -11.839 1.00 84.19 110 THR A O 1
ATOM 878 N N . GLY A 1 111 ? 28.716 19.894 -10.761 1.00 78.81 111 GLY A N 1
ATOM 879 C CA . GLY A 1 111 ? 28.015 21.003 -11.414 1.00 78.81 111 GLY A CA 1
ATOM 880 C C . GLY A 1 111 ? 27.778 20.790 -12.914 1.00 78.81 111 GLY A C 1
ATOM 881 O O . GLY A 1 111 ? 27.270 21.684 -13.590 1.00 78.81 111 GLY A O 1
ATOM 882 N N . ARG A 1 112 ? 28.141 19.620 -13.460 1.00 74.44 112 ARG A N 1
ATOM 883 C CA . ARG A 1 112 ? 27.938 19.265 -14.864 1.00 74.44 112 ARG A CA 1
ATOM 884 C C . ARG A 1 112 ? 26.689 18.415 -15.000 1.00 74.44 112 ARG A C 1
ATOM 886 O O . ARG A 1 112 ? 26.520 17.397 -14.335 1.00 74.44 112 ARG A O 1
ATOM 893 N N . ARG A 1 113 ? 25.815 18.833 -15.911 1.00 67.75 113 ARG A N 1
ATOM 894 C CA . ARG A 1 113 ? 24.591 18.110 -16.242 1.00 67.75 113 ARG A CA 1
ATOM 895 C C . ARG A 1 113 ? 24.926 16.987 -17.221 1.00 67.75 113 ARG A C 1
ATOM 897 O O . ARG A 1 113 ? 24.788 17.149 -18.427 1.00 67.75 113 ARG A O 1
ATOM 904 N N . GLU A 1 114 ? 25.416 15.863 -16.712 1.00 65.50 114 GLU A N 1
ATOM 905 C CA . GLU A 1 114 ? 25.585 14.664 -17.535 1.00 65.50 114 GLU A CA 1
ATOM 906 C C . GLU A 1 114 ? 24.213 14.053 -17.825 1.00 65.50 114 GLU A C 1
ATOM 908 O O . GLU A 1 114 ? 23.468 13.709 -16.907 1.00 65.50 114 GLU A O 1
ATOM 913 N N . THR A 1 115 ? 23.846 13.929 -19.100 1.00 61.06 115 THR A N 1
ATOM 914 C CA . THR A 1 115 ? 22.641 13.205 -19.517 1.00 61.06 115 THR A CA 1
ATOM 915 C C . THR A 1 115 ? 22.833 11.717 -19.258 1.00 61.06 115 THR A C 1
ATOM 917 O O . THR A 1 115 ? 23.302 10.981 -20.124 1.00 61.06 115 THR A O 1
ATOM 920 N N . PHE A 1 116 ? 22.469 11.266 -18.059 1.00 62.22 116 PHE A N 1
ATOM 921 C CA . PHE A 1 116 ? 22.354 9.844 -17.770 1.00 62.22 116 PHE A CA 1
ATOM 922 C C . PHE A 1 116 ? 21.207 9.267 -18.599 1.00 62.22 116 PHE A C 1
ATOM 924 O O . PHE A 1 116 ? 20.030 9.542 -18.355 1.00 62.22 116 PHE A O 1
ATOM 931 N N . LEU A 1 117 ? 21.561 8.472 -19.608 1.00 64.88 117 LEU A N 1
ATOM 932 C CA . LEU A 1 117 ? 20.601 7.665 -20.345 1.00 64.88 117 LEU A CA 1
ATOM 933 C C . LEU A 1 117 ? 20.052 6.621 -19.375 1.00 64.88 117 LEU A C 1
ATOM 935 O O . LEU A 1 117 ? 20.772 5.729 -18.932 1.00 64.88 117 LEU A O 1
ATOM 939 N N . THR A 1 118 ? 18.776 6.753 -19.015 1.00 66.81 118 THR A N 1
ATOM 940 C CA . THR A 1 118 ? 18.099 5.733 -18.211 1.00 66.81 118 THR A CA 1
ATOM 941 C C . THR A 1 118 ? 18.181 4.410 -18.976 1.00 66.81 118 THR A C 1
ATOM 943 O O . THR A 1 118 ? 17.739 4.374 -20.129 1.00 66.81 118 THR A O 1
ATOM 946 N N . PRO A 1 119 ? 18.741 3.334 -18.392 1.00 71.50 119 PRO A N 1
ATOM 947 C CA . PRO A 1 119 ? 18.887 2.076 -19.106 1.00 71.50 119 PRO A CA 1
ATOM 948 C C . PRO A 1 119 ? 17.506 1.587 -19.551 1.00 71.50 119 PRO A C 1
ATOM 950 O O . PRO A 1 119 ? 16.583 1.423 -18.741 1.00 71.50 119 PRO A O 1
ATOM 953 N N . LYS A 1 120 ? 17.350 1.413 -20.868 1.00 78.00 120 LYS A N 1
ATOM 954 C CA . LYS A 1 120 ? 16.118 0.907 -21.477 1.00 78.00 120 LYS A CA 1
ATOM 955 C C . LYS A 1 120 ? 15.888 -0.506 -20.951 1.00 78.00 120 LYS A C 1
ATOM 957 O O . LYS A 1 120 ? 16.793 -1.330 -21.020 1.00 78.00 120 LYS A O 1
ATOM 962 N N . ASN A 1 121 ? 14.702 -0.777 -20.403 1.00 82.62 121 ASN A N 1
ATOM 963 C CA . ASN A 1 121 ? 14.387 -2.108 -19.889 1.00 82.62 121 ASN A CA 1
ATOM 964 C C . ASN A 1 121 ? 14.256 -3.093 -21.067 1.00 82.62 121 ASN A C 1
ATOM 966 O O . ASN A 1 121 ? 13.302 -2.950 -21.836 1.00 82.62 121 ASN A O 1
ATOM 970 N N . PRO A 1 122 ? 15.157 -4.084 -21.210 1.00 83.19 122 PRO A N 1
ATOM 971 C CA . PRO A 1 122 ? 15.084 -5.043 -22.307 1.00 83.19 122 PRO A CA 1
ATOM 972 C C . PRO A 1 122 ? 13.897 -6.006 -22.164 1.00 83.19 122 PRO A C 1
ATOM 974 O O . PRO A 1 122 ? 13.486 -6.595 -23.154 1.00 83.19 122 PRO A O 1
ATOM 977 N N . PHE A 1 123 ? 13.322 -6.153 -20.965 1.00 84.62 123 PHE A N 1
ATOM 978 C CA . PHE A 1 123 ? 12.188 -7.044 -20.694 1.00 84.62 123 PHE A CA 1
ATOM 979 C C . PHE A 1 123 ? 10.820 -6.370 -20.860 1.00 84.62 123 PHE A C 1
ATOM 981 O O . PHE A 1 123 ? 9.786 -7.010 -20.677 1.00 84.62 123 PHE A O 1
ATOM 988 N N . HIS A 1 124 ? 10.793 -5.079 -21.207 1.00 85.81 124 HIS A N 1
ATOM 989 C CA . HIS A 1 124 ? 9.549 -4.341 -21.369 1.00 85.81 124 HIS A CA 1
ATOM 990 C C . HIS A 1 124 ? 8.866 -4.684 -22.700 1.00 85.81 124 HIS A C 1
ATOM 992 O O . HIS A 1 124 ? 9.306 -4.248 -23.761 1.00 85.81 124 HIS A O 1
ATOM 998 N N . GLN A 1 125 ? 7.745 -5.401 -22.633 1.00 85.44 125 GLN A N 1
ATOM 999 C CA . GLN A 1 125 ? 6.925 -5.806 -23.786 1.00 85.44 125 GLN A CA 1
ATOM 1000 C C . GLN A 1 125 ? 5.693 -4.906 -23.996 1.00 85.44 125 GLN A C 1
ATOM 1002 O O . GLN A 1 125 ? 4.768 -5.256 -24.728 1.00 85.44 125 GLN A O 1
ATOM 1007 N N . GLY A 1 126 ? 5.648 -3.749 -23.328 1.00 87.00 126 GLY A N 1
ATOM 1008 C CA . GLY A 1 126 ? 4.445 -2.926 -23.202 1.00 87.00 126 GLY A CA 1
ATOM 1009 C C . GLY A 1 126 ? 3.544 -3.380 -22.051 1.00 87.00 126 GLY A C 1
ATOM 1010 O O . GLY A 1 126 ? 3.646 -4.504 -21.562 1.00 87.00 126 GLY A O 1
ATOM 1011 N N . PHE A 1 127 ? 2.647 -2.492 -21.608 1.00 86.25 127 PHE A N 1
ATOM 1012 C CA . PHE A 1 127 ? 1.801 -2.708 -20.426 1.00 86.25 127 PHE A CA 1
ATOM 1013 C C . PHE A 1 127 ? 1.058 -4.053 -20.484 1.00 86.25 127 PHE A C 1
ATOM 1015 O O . PHE A 1 127 ? 1.251 -4.906 -19.626 1.00 86.25 127 PHE A O 1
ATOM 1022 N N . ILE A 1 128 ? 0.280 -4.289 -21.545 1.00 88.12 128 ILE A N 1
ATOM 1023 C CA . ILE A 1 128 ? -0.530 -5.510 -21.692 1.00 88.12 128 ILE A CA 1
ATOM 1024 C C . ILE A 1 128 ? 0.354 -6.766 -21.777 1.00 88.12 128 ILE A C 1
ATOM 1026 O O . ILE A 1 128 ? 0.019 -7.785 -21.176 1.00 88.12 128 ILE A O 1
ATOM 1030 N N . GLY A 1 129 ? 1.489 -6.697 -22.484 1.00 87.38 129 GLY A N 1
ATOM 1031 C CA . GLY A 1 129 ? 2.420 -7.821 -22.627 1.00 87.38 129 GLY A CA 1
ATOM 1032 C C . GLY A 1 129 ? 3.011 -8.261 -21.289 1.00 87.38 129 GLY A C 1
ATOM 1033 O O . GLY A 1 129 ? 2.984 -9.447 -20.963 1.00 87.38 129 GLY A O 1
ATOM 1034 N N . ASN A 1 130 ? 3.443 -7.300 -20.468 1.00 89.25 130 ASN A N 1
ATOM 1035 C CA . ASN A 1 130 ? 4.017 -7.592 -19.155 1.00 89.25 130 ASN A CA 1
ATOM 1036 C C . ASN A 1 130 ? 2.980 -8.211 -18.201 1.00 89.25 130 ASN A C 1
ATOM 1038 O O . ASN A 1 130 ? 3.277 -9.179 -17.503 1.00 89.25 130 ASN A O 1
ATOM 1042 N N . PHE A 1 131 ? 1.742 -7.698 -18.197 1.00 87.31 131 PHE A N 1
ATOM 1043 C CA . PHE A 1 131 ? 0.660 -8.279 -17.394 1.00 87.31 131 PHE A CA 1
ATOM 1044 C C . PHE A 1 131 ? 0.308 -9.695 -17.849 1.00 87.31 131 PHE A C 1
ATOM 1046 O O . PHE A 1 131 ? 0.141 -10.577 -17.011 1.00 87.31 131 PHE A O 1
ATOM 1053 N N . ARG A 1 132 ? 0.249 -9.941 -19.161 1.00 86.88 132 ARG A N 1
ATOM 1054 C CA . ARG A 1 132 ? -0.033 -11.271 -19.715 1.00 86.88 132 ARG A CA 1
ATOM 1055 C C . ARG A 1 132 ? 1.054 -12.290 -19.371 1.00 86.88 132 ARG A C 1
ATOM 1057 O O . ARG A 1 132 ? 0.736 -13.457 -19.175 1.00 86.88 132 ARG A O 1
ATOM 1064 N N . GLN A 1 133 ? 2.313 -11.865 -19.270 1.00 85.31 133 GLN A N 1
ATOM 1065 C CA . GLN A 1 133 ? 3.411 -12.745 -18.866 1.00 85.31 133 GLN A CA 1
ATOM 1066 C C . GLN A 1 133 ? 3.258 -13.248 -17.422 1.00 85.31 133 GLN A C 1
ATOM 1068 O O . GLN A 1 133 ? 3.634 -14.379 -17.133 1.00 85.31 133 GLN A O 1
ATOM 1073 N N . ILE A 1 134 ? 2.701 -12.426 -16.529 1.00 83.19 134 ILE A N 1
ATOM 1074 C CA . ILE A 1 134 ? 2.580 -12.745 -15.098 1.00 83.19 134 ILE A CA 1
ATOM 1075 C C . ILE A 1 134 ? 1.234 -13.390 -14.767 1.00 83.19 134 ILE A C 1
ATOM 1077 O O . ILE A 1 134 ? 1.183 -14.367 -14.029 1.00 83.19 134 ILE A O 1
ATOM 1081 N N . LEU A 1 135 ? 0.142 -12.848 -15.306 1.00 82.50 135 LEU A N 1
ATOM 1082 C CA . LEU A 1 135 ? -1.223 -13.304 -15.026 1.00 82.50 135 LEU A CA 1
ATOM 1083 C C . LEU A 1 135 ? -1.675 -14.429 -15.969 1.00 82.50 135 LEU A C 1
ATOM 1085 O O . LEU A 1 135 ? -2.738 -15.015 -15.777 1.00 82.50 135 LEU A O 1
ATOM 1089 N N . GLY A 1 136 ? -0.887 -14.721 -17.004 1.00 79.38 136 GLY A N 1
ATOM 1090 C CA . GLY A 1 136 ? -1.250 -15.662 -18.050 1.00 79.38 136 GLY A CA 1
ATOM 1091 C C . GLY A 1 136 ? -2.275 -15.091 -19.041 1.00 79.38 136 GLY A C 1
ATOM 1092 O O . GLY A 1 136 ? -2.546 -13.887 -19.081 1.00 79.38 136 GLY A O 1
ATOM 1093 N N . PRO A 1 137 ? -2.850 -15.948 -19.902 1.00 78.44 137 PRO A N 1
ATOM 1094 C CA . PRO A 1 137 ? -3.770 -15.526 -20.958 1.00 78.44 137 PRO A CA 1
ATOM 1095 C C . PRO A 1 137 ? -5.169 -15.142 -20.453 1.00 78.44 137 PRO A C 1
ATOM 1097 O O . PRO A 1 137 ? -5.937 -14.562 -21.217 1.00 78.44 137 PRO A O 1
ATOM 1100 N N . SER A 1 138 ? -5.519 -15.470 -19.205 1.00 80.00 138 SER A N 1
ATOM 1101 C CA . SER A 1 138 ? -6.855 -15.250 -18.650 1.00 80.00 138 SER A CA 1
ATOM 1102 C C . SER A 1 138 ? -6.789 -14.693 -17.234 1.00 80.00 138 SER A C 1
ATOM 1104 O O . SER A 1 138 ? -6.065 -15.212 -16.390 1.00 80.00 138 SER A O 1
ATOM 1106 N N . LEU A 1 139 ? -7.627 -13.692 -16.952 1.00 74.12 139 LEU A N 1
ATOM 1107 C CA . LEU A 1 139 ? -7.779 -13.103 -15.617 1.00 74.12 139 LEU A CA 1
ATOM 1108 C C . LEU A 1 139 ? -8.327 -14.097 -14.579 1.00 74.12 139 LEU A C 1
ATOM 1110 O O . LEU A 1 139 ? -8.173 -13.874 -13.382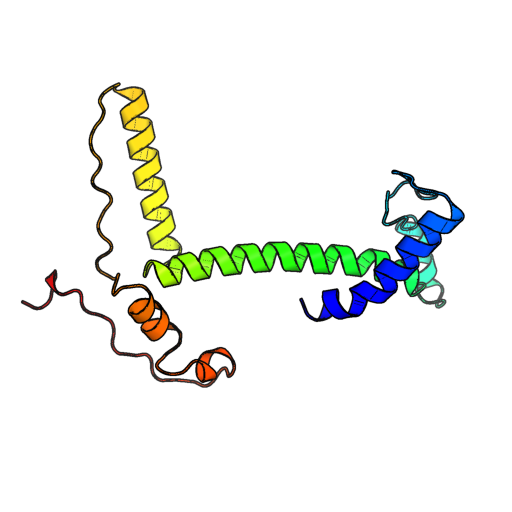 1.00 74.12 139 LEU A O 1
ATOM 1114 N N . LEU A 1 140 ? -8.933 -15.208 -15.013 1.00 75.12 140 LEU A N 1
ATOM 1115 C CA . LEU A 1 140 ? -9.408 -16.267 -14.113 1.00 75.12 140 LEU A CA 1
ATOM 1116 C C . LEU A 1 140 ? -8.269 -16.890 -13.294 1.00 75.12 140 LEU A C 1
ATOM 1118 O O . LEU A 1 140 ? -8.468 -17.210 -12.124 1.00 75.12 140 LEU A O 1
ATOM 1122 N N . PHE A 1 141 ? -7.068 -16.986 -13.869 1.00 71.38 141 PHE A N 1
ATOM 1123 C CA . PHE A 1 141 ? -5.885 -17.521 -13.185 1.00 71.38 141 PHE A CA 1
ATOM 1124 C C . PHE A 1 141 ? -5.307 -16.570 -12.128 1.00 71.38 141 PHE A C 1
ATOM 1126 O O . PHE A 1 141 ? -4.444 -16.955 -11.350 1.00 71.38 141 PHE A O 1
ATOM 1133 N N . VAL A 1 142 ? -5.802 -15.332 -12.066 1.00 71.88 142 VAL A N 1
ATOM 1134 C CA . VAL A 1 142 ? -5.458 -14.370 -11.009 1.00 71.88 142 VAL A CA 1
ATOM 1135 C C . VAL A 1 142 ? -6.289 -14.615 -9.755 1.00 71.88 142 VAL A C 1
ATOM 1137 O O . VAL A 1 142 ? -5.830 -14.373 -8.643 1.00 71.88 142 VAL A O 1
ATOM 1140 N N . VAL A 1 143 ? -7.528 -15.079 -9.935 1.00 77.19 143 VAL A N 1
ATOM 1141 C CA . VAL A 1 143 ? -8.482 -15.304 -8.841 1.00 77.19 143 VAL A CA 1
ATOM 1142 C C . VAL A 1 143 ? -8.356 -16.721 -8.288 1.00 77.19 143 VAL A C 1
ATOM 1144 O O . VAL A 1 143 ? -8.535 -16.936 -7.091 1.00 77.19 143 VAL A O 1
ATOM 1147 N N . LEU A 1 144 ? -8.034 -17.689 -9.146 1.00 80.44 144 LEU A N 1
ATOM 1148 C CA . LEU A 1 144 ? -7.874 -19.088 -8.772 1.00 80.44 144 LEU A CA 1
ATOM 1149 C C . LEU A 1 144 ? -6.387 -19.456 -8.798 1.00 80.44 144 LEU A C 1
ATOM 1151 O O . LEU A 1 144 ? -5.776 -19.323 -9.859 1.00 80.44 144 LEU A O 1
ATOM 1155 N N . PRO A 1 145 ? -5.805 -19.959 -7.690 1.00 71.44 145 PRO A N 1
ATOM 1156 C CA . PRO A 1 145 ? -4.407 -20.385 -7.628 1.00 71.44 145 PRO A CA 1
ATOM 1157 C C . PRO A 1 145 ? -4.230 -21.739 -8.331 1.00 71.44 145 PRO A C 1
ATOM 1159 O O . PRO A 1 145 ? -3.845 -22.738 -7.726 1.00 71.44 145 PRO A O 1
ATOM 1162 N N . TRP A 1 146 ? -4.583 -21.792 -9.611 1.00 79.44 146 TRP A N 1
ATOM 1163 C CA . TRP A 1 146 ? -4.407 -22.970 -10.438 1.00 79.44 146 TRP A CA 1
ATOM 1164 C C . TRP A 1 146 ? -2.965 -23.005 -10.950 1.00 79.44 146 TRP A C 1
ATOM 1166 O O . TRP A 1 146 ? -2.472 -21.973 -11.413 1.00 79.44 146 TRP A O 1
ATOM 1176 N N . PRO A 1 147 ? -2.271 -24.152 -10.899 1.00 67.44 147 PRO A N 1
ATOM 1177 C CA . PRO A 1 147 ? -0.957 -24.274 -11.509 1.00 67.44 147 PRO A CA 1
ATOM 1178 C C . PRO A 1 147 ? -1.110 -24.145 -13.029 1.00 67.44 147 PRO A C 1
ATOM 1180 O O . PRO A 1 147 ? -1.684 -25.014 -13.683 1.00 67.44 147 PRO A O 1
ATOM 1183 N N . VAL A 1 148 ? -0.642 -23.029 -13.583 1.00 68.94 148 VAL A N 1
ATOM 1184 C CA . VAL A 1 148 ? -0.543 -22.813 -15.029 1.00 68.94 148 VAL A CA 1
ATOM 1185 C C . VAL A 1 148 ? 0.926 -22.899 -15.397 1.00 68.94 148 VAL A C 1
ATOM 1187 O O . VAL A 1 148 ? 1.762 -22.289 -14.727 1.00 68.94 148 VAL A O 1
ATOM 1190 N N . ASP A 1 149 ? 1.236 -23.638 -16.459 1.00 75.56 149 ASP A N 1
ATOM 1191 C CA . ASP A 1 149 ? 2.594 -23.667 -16.985 1.00 75.56 149 ASP A CA 1
ATOM 1192 C C . ASP A 1 149 ? 3.028 -22.241 -17.358 1.00 75.56 149 ASP A C 1
ATOM 1194 O O . ASP A 1 149 ? 2.279 -21.519 -18.033 1.00 75.56 149 ASP A O 1
ATOM 1198 N N . PRO A 1 150 ? 4.213 -21.796 -16.906 1.00 70.81 150 PRO A N 1
ATOM 1199 C CA . PRO A 1 150 ? 4.673 -20.452 -17.195 1.00 70.81 150 PRO A CA 1
ATOM 1200 C C . PRO A 1 150 ? 4.822 -20.278 -18.707 1.00 70.81 150 PRO A C 1
ATOM 1202 O O . PRO A 1 150 ? 5.322 -21.158 -19.411 1.00 70.81 150 PRO A O 1
ATOM 1205 N N . LEU A 1 151 ? 4.410 -19.113 -19.211 1.00 75.25 151 LEU A N 1
ATOM 1206 C CA . LEU A 1 151 ? 4.687 -18.745 -20.595 1.00 75.25 151 LEU A CA 1
ATOM 1207 C C . LEU A 1 151 ? 6.208 -18.769 -20.839 1.00 75.25 151 LEU A C 1
ATOM 1209 O O . LEU A 1 151 ? 6.976 -18.442 -19.926 1.00 75.25 151 LEU A O 1
ATOM 1213 N N . PRO A 1 152 ? 6.659 -19.135 -22.055 1.00 79.56 152 PRO A N 1
ATOM 1214 C CA . PRO A 1 152 ? 8.079 -19.160 -22.372 1.00 79.56 152 PRO A CA 1
ATOM 1215 C C . PRO A 1 152 ? 8.716 -17.794 -22.075 1.00 79.56 152 PRO A C 1
ATOM 1217 O O . PRO A 1 152 ? 8.086 -16.757 -22.314 1.00 79.56 152 PRO A O 1
ATOM 1220 N N . PRO A 1 153 ? 9.951 -17.773 -21.542 1.00 77.50 153 PRO A N 1
ATOM 1221 C CA . PRO A 1 153 ? 10.602 -16.534 -21.154 1.00 77.50 153 PRO A CA 1
ATOM 1222 C C . PRO A 1 153 ? 10.736 -15.614 -22.366 1.00 77.50 153 PRO A C 1
ATOM 1224 O O . PRO A 1 153 ? 11.163 -16.035 -23.443 1.00 77.50 153 PRO A O 1
ATOM 1227 N N . PHE A 1 154 ? 10.379 -14.343 -22.188 1.00 77.38 154 PHE A N 1
ATOM 1228 C CA . PHE A 1 154 ? 10.567 -13.350 -23.233 1.00 77.38 154 PHE A CA 1
ATOM 1229 C C . PHE A 1 154 ? 12.059 -13.155 -23.518 1.00 77.38 154 PHE A C 1
ATOM 1231 O O . PHE A 1 154 ? 12.839 -12.827 -22.622 1.00 77.38 154 PHE A O 1
ATOM 1238 N N . ILE A 1 155 ? 12.442 -13.338 -24.782 1.00 77.81 155 ILE A N 1
ATOM 1239 C CA . ILE A 1 155 ? 13.795 -13.087 -25.277 1.00 77.81 155 ILE A CA 1
ATOM 1240 C C . ILE A 1 155 ? 13.777 -11.719 -25.974 1.00 77.81 155 ILE A C 1
ATOM 1242 O O . ILE A 1 155 ? 13.112 -11.593 -27.009 1.00 77.81 155 ILE A O 1
ATOM 1246 N N . PRO A 1 156 ? 14.489 -10.707 -25.438 1.00 75.19 156 PRO A N 1
ATOM 1247 C CA . PRO A 1 156 ? 14.593 -9.390 -26.061 1.00 75.19 156 PRO A CA 1
ATOM 1248 C C . PRO A 1 156 ? 15.125 -9.498 -27.494 1.00 75.19 156 PRO A C 1
ATOM 1250 O O . PRO A 1 156 ? 16.037 -10.287 -27.751 1.00 75.19 156 PRO A O 1
ATOM 1253 N N . ASP A 1 157 ? 14.590 -8.694 -28.417 1.00 66.31 157 ASP A N 1
ATOM 1254 C CA . ASP A 1 157 ? 14.954 -8.742 -29.845 1.00 66.31 157 ASP A CA 1
ATOM 1255 C C . ASP A 1 157 ? 16.458 -8.545 -30.096 1.00 66.31 157 ASP A C 1
ATOM 1257 O O . ASP A 1 157 ? 17.015 -9.142 -31.015 1.00 66.31 157 ASP A O 1
ATOM 1261 N N . ASP A 1 158 ? 17.147 -7.816 -29.215 1.00 62.19 158 ASP A N 1
ATOM 1262 C CA . ASP A 1 158 ? 18.595 -7.584 -29.273 1.00 62.19 158 ASP A CA 1
ATOM 1263 C C . ASP A 1 158 ? 19.424 -8.884 -29.178 1.00 62.19 158 ASP A C 1
ATOM 1265 O O . ASP A 1 158 ? 20.606 -8.897 -29.521 1.00 62.19 158 ASP A O 1
ATOM 1269 N N . LYS A 1 159 ? 18.811 -9.984 -28.713 1.00 54.31 159 LYS A N 1
ATOM 1270 C CA . LYS A 1 159 ? 19.429 -11.309 -28.543 1.00 54.31 159 LYS A CA 1
ATOM 1271 C C . LYS A 1 159 ? 18.944 -12.362 -29.548 1.00 54.31 159 LYS A C 1
ATOM 1273 O O . LYS A 1 159 ? 19.342 -13.514 -29.426 1.00 54.31 159 LYS A O 1
ATOM 1278 N N . LYS A 1 160 ? 18.102 -12.009 -30.529 1.00 54.59 160 LYS A N 1
ATOM 1279 C CA . LYS A 1 160 ? 17.583 -12.946 -31.552 1.00 54.59 160 LYS A CA 1
ATOM 1280 C C . LYS A 1 160 ? 18.507 -13.122 -32.774 1.00 54.59 160 LYS A C 1
ATOM 1282 O O . LYS A 1 160 ? 18.021 -13.456 -33.852 1.00 54.59 160 LYS A O 1
ATOM 1287 N N . LYS A 1 161 ? 19.810 -12.865 -32.630 1.00 43.59 161 LYS A N 1
ATOM 1288 C CA . LYS A 1 161 ? 20.811 -13.081 -33.688 1.00 43.59 161 LYS A CA 1
ATOM 1289 C C . LYS A 1 161 ? 21.479 -14.438 -33.553 1.00 43.59 161 LYS A C 1
ATOM 1291 O O . LYS A 1 161 ? 21.833 -14.784 -32.406 1.00 43.59 161 LYS A O 1
#